Protein AF-A0A946MWB2-F1 (afdb_monomer_lite)

Sequence (99 aa):
MNKILPIFVFLLNIALLLGSGLILFTVVGLSAMMFDAGETPTVWAFFAIICTICLGLMGAALYIGTSRFRRKKYGQSILGCALPLIAFALFQLALQMIA

Foldseek 3Di:
DCPPVLVVLVVLLVVLLVVLLVVLVVVLVVLVVVCVVDPDPVSVVVSVVSVVVSVVLSVQLVVQLVVCSVVVNSVSNNVSSNRSVVVVVVVVVVVVVVD

Radius of gyration: 16.5 Å; chains: 1; bounding box: 35×27×52 Å

Secondary structure (DSSP, 8-state):
--THHHHHHHHHHHHHHHHHHHHHHHHHHHHHHHHTTS--HHHHHHHHHHHHHHHHHHHHHHHHHHHHHHTT-HHHHHHHHTHHHHHHHHHHHHHHHH-

pLDDT: mean 84.73, std 9.14, range [49.0, 93.12]

Structure (mmCIF, N/CA/C/O backbone):
data_AF-A0A946MWB2-F1
#
_entry.id   AF-A0A946MWB2-F1
#
loop_
_atom_site.group_PDB
_atom_site.id
_atom_site.type_symbol
_atom_site.label_atom_id
_atom_site.label_alt_id
_atom_site.label_comp_id
_atom_site.label_asym_id
_atom_site.label_entity_id
_atom_site.label_seq_id
_atom_site.pdbx_PDB_ins_code
_atom_site.Cartn_x
_atom_site.Cartn_y
_atom_site.Cartn_z
_atom_site.occupancy
_atom_site.B_iso_or_equiv
_atom_site.auth_seq_id
_atom_site.auth_comp_id
_atom_site.auth_asym_id
_atom_site.auth_ato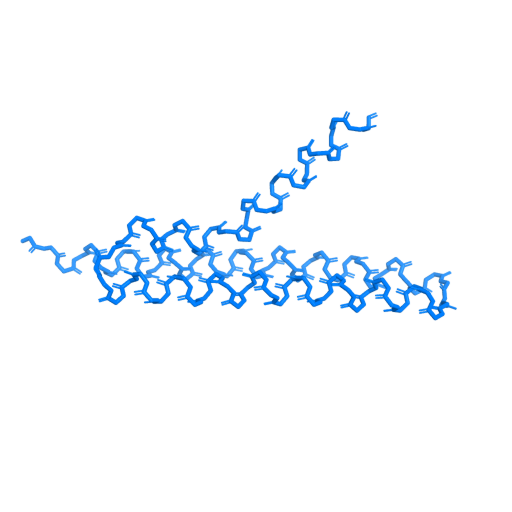m_id
_atom_site.pdbx_PDB_model_num
ATOM 1 N N . MET A 1 1 ? -20.211 -0.787 26.585 1.00 49.00 1 MET A N 1
ATOM 2 C CA . MET A 1 1 ? -19.010 -0.170 25.976 1.00 49.00 1 MET A CA 1
ATOM 3 C C . MET A 1 1 ? -18.049 -1.244 25.471 1.00 49.00 1 MET A C 1
ATOM 5 O O . MET A 1 1 ? -17.474 -1.935 26.291 1.00 49.00 1 MET A O 1
ATOM 9 N N . ASN A 1 2 ? -17.761 -1.499 24.197 1.00 58.06 2 ASN A N 1
ATOM 10 C CA . ASN A 1 2 ? -18.479 -1.402 22.924 1.00 58.06 2 ASN A CA 1
ATOM 11 C C . ASN A 1 2 ? -17.782 -2.444 22.028 1.00 58.06 2 ASN A C 1
ATOM 13 O O . ASN A 1 2 ? -16.752 -2.139 21.431 1.00 58.06 2 ASN A O 1
ATOM 17 N N . LYS A 1 3 ? -18.309 -3.679 21.943 1.00 63.88 3 LYS A N 1
ATOM 18 C CA . LYS A 1 3 ? -17.805 -4.712 21.004 1.00 63.88 3 LYS A CA 1
ATOM 19 C C . LYS A 1 3 ? -17.877 -4.248 19.537 1.00 63.88 3 LYS A C 1
ATOM 21 O O . LYS A 1 3 ? -17.200 -4.800 18.684 1.00 63.88 3 LYS A O 1
ATOM 26 N N . ILE A 1 4 ? -18.647 -3.191 19.279 1.00 77.94 4 ILE A N 1
ATOM 27 C CA . ILE A 1 4 ? -18.816 -2.522 17.988 1.00 77.94 4 ILE A CA 1
ATOM 28 C C . ILE A 1 4 ? -17.507 -1.875 17.503 1.00 77.94 4 ILE A C 1
ATOM 30 O O . ILE A 1 4 ? -17.188 -1.964 16.324 1.00 77.94 4 ILE A O 1
ATOM 34 N N . LEU A 1 5 ? -16.712 -1.273 18.400 1.00 82.56 5 LEU A N 1
ATOM 35 C CA . LEU A 1 5 ? -15.490 -0.551 18.024 1.00 82.56 5 LEU A CA 1
ATOM 36 C C . LEU A 1 5 ? -14.431 -1.446 17.340 1.00 82.56 5 LEU A C 1
ATOM 38 O O . LEU A 1 5 ? -13.985 -1.087 16.253 1.00 82.56 5 LEU A O 1
ATOM 42 N N . PRO A 1 6 ? -14.025 -2.607 17.899 1.00 83.69 6 PRO A N 1
ATOM 43 C CA . PRO A 1 6 ? -13.054 -3.474 17.231 1.00 83.69 6 PRO A CA 1
ATOM 44 C C . PRO A 1 6 ? -13.581 -4.054 15.912 1.00 83.69 6 PRO A C 1
ATOM 46 O O . PRO A 1 6 ? -12.797 -4.212 14.983 1.00 83.69 6 PRO A O 1
ATOM 49 N N . ILE A 1 7 ? -14.889 -4.329 15.805 1.00 86.94 7 ILE A N 1
ATOM 50 C CA . ILE A 1 7 ? -15.515 -4.825 14.566 1.00 86.94 7 ILE A CA 1
ATOM 51 C C . ILE A 1 7 ? -15.450 -3.754 13.475 1.00 86.94 7 ILE A C 1
ATOM 53 O O . ILE A 1 7 ? -15.013 -4.031 12.361 1.00 86.94 7 ILE A O 1
ATOM 57 N N . PHE A 1 8 ? -15.828 -2.520 13.808 1.00 88.81 8 PHE A N 1
ATOM 58 C CA . PHE A 1 8 ? -15.778 -1.400 12.874 1.00 88.81 8 PHE A CA 1
ATOM 59 C C . PHE A 1 8 ? -14.353 -1.139 12.375 1.00 88.81 8 PHE A C 1
ATOM 61 O O . PHE A 1 8 ? -14.127 -1.025 11.175 1.00 88.81 8 PHE A O 1
ATOM 68 N N . VAL A 1 9 ? -13.374 -1.112 13.283 1.00 87.81 9 VAL A N 1
ATOM 69 C CA . VAL A 1 9 ? -11.964 -0.897 12.920 1.00 87.81 9 VAL A CA 1
ATOM 70 C C . VAL A 1 9 ? -11.440 -2.034 12.043 1.00 87.81 9 VAL A C 1
ATOM 72 O O . VAL A 1 9 ? -10.687 -1.789 11.107 1.00 87.81 9 VAL A O 1
ATOM 75 N N . PHE A 1 10 ? -11.847 -3.273 12.316 1.00 88.38 10 PHE A N 1
ATOM 76 C CA . PHE A 1 10 ? -11.467 -4.418 11.497 1.00 88.38 10 PHE A CA 1
ATOM 77 C C . PHE A 1 10 ? -12.009 -4.308 10.066 1.00 88.38 10 PHE A C 1
ATOM 79 O O . PHE A 1 10 ? -11.241 -4.452 9.116 1.00 88.38 10 PHE A O 1
ATOM 86 N N . LEU A 1 11 ? -13.297 -3.984 9.907 1.00 91.69 11 LEU A N 1
ATOM 87 C CA . LEU A 1 11 ? -13.908 -3.763 8.592 1.00 91.69 11 LEU A CA 1
ATOM 88 C C . LEU A 1 11 ? -13.251 -2.598 7.847 1.00 91.69 11 LEU A C 1
ATOM 90 O O . LEU A 1 11 ? -12.956 -2.718 6.661 1.00 91.69 11 LEU A O 1
ATOM 94 N N . LEU A 1 12 ? -12.965 -1.499 8.548 1.00 91.88 12 LEU A N 1
ATOM 95 C CA . LEU A 1 12 ? -12.284 -0.345 7.968 1.00 91.88 12 LEU A CA 1
ATOM 96 C C . LEU A 1 12 ? -10.867 -0.697 7.497 1.00 91.88 12 LEU A C 1
ATOM 98 O O . LEU A 1 12 ? -10.483 -0.327 6.394 1.00 91.88 12 LEU A O 1
ATOM 102 N N . ASN A 1 13 ? -10.102 -1.452 8.288 1.00 90.12 13 ASN A N 1
ATOM 103 C CA . ASN A 1 13 ? -8.775 -1.923 7.891 1.00 90.12 13 ASN A CA 1
ATOM 104 C C . ASN A 1 13 ? -8.832 -2.811 6.645 1.00 90.12 13 ASN A C 1
ATOM 106 O O . ASN A 1 13 ? -7.993 -2.663 5.761 1.00 90.12 13 ASN A O 1
ATOM 110 N N . ILE A 1 14 ? -9.820 -3.709 6.558 1.00 91.31 14 ILE A N 1
ATOM 111 C CA . ILE A 1 14 ? -10.043 -4.530 5.361 1.00 91.31 14 ILE A CA 1
ATOM 112 C C . ILE A 1 14 ? -10.344 -3.637 4.160 1.00 91.31 14 ILE A C 1
ATOM 114 O O . ILE A 1 14 ? -9.702 -3.787 3.125 1.00 91.31 14 ILE A O 1
ATOM 118 N N . ALA A 1 15 ? -11.271 -2.688 4.295 1.00 92.69 15 ALA A N 1
ATOM 119 C CA . ALA A 1 15 ? -11.619 -1.769 3.216 1.00 92.69 15 ALA A CA 1
ATOM 120 C C . ALA A 1 15 ? -10.404 -0.950 2.748 1.00 92.69 15 ALA A C 1
ATOM 122 O O . ALA A 1 15 ? -10.186 -0.810 1.547 1.00 92.69 15 ALA A O 1
ATOM 123 N N . LEU A 1 16 ? -9.573 -0.471 3.679 1.00 92.38 16 LEU A N 1
ATOM 124 C CA . LEU A 1 16 ? -8.345 0.268 3.375 1.00 92.38 16 LEU A CA 1
ATOM 125 C C . LEU A 1 16 ? -7.304 -0.595 2.664 1.00 92.38 16 LEU A C 1
ATOM 127 O O . LEU A 1 16 ? -6.688 -0.132 1.708 1.00 92.38 16 LEU A O 1
ATOM 131 N N . LEU A 1 17 ? -7.119 -1.843 3.095 1.00 92.31 17 LEU A N 1
ATOM 132 C CA . LEU A 1 17 ? -6.193 -2.779 2.457 1.00 92.31 17 LEU A CA 1
ATOM 133 C C . LEU A 1 17 ? -6.667 -3.175 1.056 1.00 92.31 17 LEU A C 1
ATOM 135 O O . LEU A 1 17 ? -5.859 -3.205 0.133 1.00 92.31 17 LEU A O 1
ATOM 139 N N . LEU A 1 18 ? -7.966 -3.424 0.877 1.00 91.94 18 LEU A N 1
ATOM 140 C CA . LEU A 1 18 ? -8.550 -3.727 -0.431 1.00 91.94 18 LEU A CA 1
ATOM 141 C C . LEU A 1 18 ? -8.464 -2.523 -1.370 1.00 91.94 18 LEU A C 1
ATOM 143 O O . LEU A 1 18 ? -7.998 -2.668 -2.496 1.00 91.94 18 LEU A O 1
ATOM 147 N N . GLY A 1 19 ? -8.837 -1.329 -0.901 1.00 90.69 19 GLY A N 1
ATOM 148 C CA . GLY A 1 19 ? -8.722 -0.092 -1.676 1.00 90.69 19 GLY A CA 1
ATOM 149 C C . GLY A 1 19 ? -7.274 0.205 -2.071 1.00 90.69 19 GLY A C 1
ATOM 150 O O . GLY A 1 19 ? -6.991 0.469 -3.236 1.00 90.69 19 GLY A O 1
ATOM 151 N N . SER A 1 20 ? -6.341 0.065 -1.127 1.00 90.81 20 SER A N 1
ATOM 152 C CA . SER A 1 20 ? -4.898 0.154 -1.388 1.00 90.81 20 SER A CA 1
ATOM 153 C C . SER A 1 20 ? -4.438 -0.866 -2.424 1.00 90.81 20 SER A C 1
ATOM 155 O O . SER A 1 20 ? -3.660 -0.540 -3.315 1.00 90.81 20 SER A O 1
ATOM 157 N N . GLY A 1 21 ? -4.913 -2.107 -2.302 1.00 89.31 21 GLY A N 1
ATOM 158 C CA . GLY A 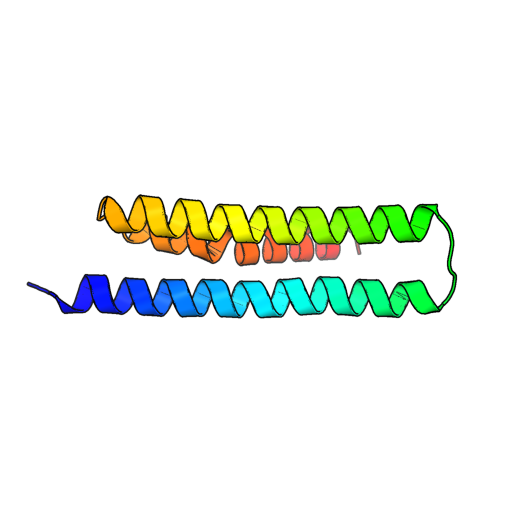1 21 ? -4.547 -3.207 -3.184 1.00 89.31 21 GLY A CA 1
ATOM 159 C C . GLY A 1 21 ? -4.992 -2.953 -4.606 1.00 89.31 21 GLY A C 1
ATOM 160 O O . GLY A 1 21 ? -4.176 -3.083 -5.507 1.00 89.31 21 GLY A O 1
ATOM 161 N N . LEU A 1 22 ? -6.234 -2.510 -4.797 1.00 91.12 22 LEU A N 1
ATOM 162 C CA . LEU A 1 22 ? -6.756 -2.149 -6.112 1.00 91.12 22 LEU A CA 1
ATOM 163 C C . LEU A 1 22 ? -5.922 -1.042 -6.761 1.00 91.12 22 LEU A C 1
ATOM 165 O O . LEU A 1 22 ? -5.521 -1.193 -7.911 1.00 91.12 22 LEU A O 1
ATOM 169 N N . ILE A 1 23 ? -5.586 0.023 -6.026 1.00 89.19 23 ILE A N 1
ATOM 170 C CA . ILE A 1 23 ? -4.764 1.114 -6.571 1.00 89.19 23 ILE A CA 1
ATOM 171 C C . ILE A 1 23 ? -3.367 0.610 -6.944 1.00 89.19 23 ILE A C 1
ATOM 173 O O . ILE A 1 23 ? -2.927 0.813 -8.073 1.00 89.19 23 ILE A O 1
ATOM 177 N N . LEU A 1 24 ? -2.678 -0.101 -6.050 1.00 89.06 24 LEU A N 1
ATOM 178 C CA . LEU A 1 24 ? -1.351 -0.644 -6.358 1.00 89.06 24 LEU A CA 1
ATOM 179 C C . LEU A 1 24 ? -1.392 -1.619 -7.545 1.00 89.06 24 LEU A C 1
ATOM 181 O O . LEU A 1 24 ? -0.497 -1.590 -8.386 1.00 89.06 24 LEU A O 1
ATOM 185 N N . PHE A 1 25 ? -2.449 -2.425 -7.663 1.00 88.25 25 PHE A N 1
ATOM 186 C CA . PHE A 1 25 ? -2.642 -3.328 -8.798 1.00 88.25 25 PHE A CA 1
ATOM 187 C C . PHE A 1 25 ? -2.847 -2.559 -10.105 1.00 88.25 25 PHE A C 1
ATOM 189 O O . PHE A 1 25 ? -2.269 -2.927 -11.123 1.00 88.25 25 PHE A O 1
ATOM 196 N N . THR A 1 26 ? -3.606 -1.457 -10.084 1.00 86.69 26 THR A N 1
ATOM 197 C CA . THR A 1 26 ? -3.744 -0.583 -11.260 1.00 86.69 26 THR A CA 1
ATOM 198 C C . THR A 1 26 ? -2.427 0.084 -11.645 1.00 86.69 26 THR A C 1
ATOM 200 O O . THR A 1 26 ? -2.124 0.144 -12.829 1.00 86.69 26 THR A O 1
ATOM 203 N N . VAL A 1 27 ? -1.600 0.509 -10.681 1.00 85.75 27 VAL A N 1
ATOM 204 C CA . VAL A 1 27 ? -0.263 1.070 -10.953 1.00 85.75 27 VAL A CA 1
ATOM 205 C C . VAL A 1 27 ? 0.626 0.040 -11.643 1.00 85.75 27 VAL A C 1
ATOM 207 O O . VAL A 1 27 ? 1.229 0.339 -12.673 1.00 85.75 27 VAL A O 1
ATOM 210 N N . VAL A 1 28 ? 0.675 -1.185 -11.118 1.00 86.31 28 VAL A N 1
ATOM 211 C CA . VAL A 1 28 ? 1.438 -2.283 -11.727 1.00 86.31 28 VAL A CA 1
ATOM 212 C C . VAL A 1 28 ? 0.890 -2.622 -13.116 1.00 86.31 28 VAL A C 1
ATOM 214 O O . VAL A 1 28 ? 1.668 -2.754 -14.057 1.00 86.31 28 VAL A O 1
ATOM 217 N N . GLY A 1 29 ? -0.434 -2.702 -13.274 1.00 84.06 29 GLY A N 1
ATOM 218 C CA . GLY A 1 29 ? -1.085 -3.001 -14.552 1.00 84.06 29 GLY A CA 1
ATOM 219 C C . GLY A 1 29 ? -0.828 -1.943 -15.626 1.00 84.06 29 GLY A C 1
ATOM 220 O O . GLY A 1 29 ? -0.452 -2.287 -16.741 1.00 84.06 29 GLY A O 1
ATOM 221 N N . LEU A 1 30 ? -0.955 -0.657 -15.286 1.00 81.62 30 LEU A N 1
ATOM 222 C CA . LEU A 1 30 ? -0.631 0.450 -16.191 1.00 81.62 30 LEU A CA 1
ATOM 223 C C . LEU A 1 30 ? 0.854 0.457 -16.558 1.00 81.62 30 LEU A C 1
ATOM 225 O O . LEU A 1 30 ? 1.193 0.682 -17.716 1.00 81.62 30 LEU A O 1
ATOM 229 N N . SER A 1 31 ? 1.728 0.155 -15.594 1.00 79.56 31 SER A N 1
ATOM 230 C CA . SER A 1 31 ? 3.162 0.026 -15.858 1.00 79.56 31 SER A CA 1
ATOM 231 C C . SER A 1 31 ? 3.416 -1.087 -16.878 1.00 79.56 31 SER A C 1
ATOM 233 O O . SER A 1 31 ? 4.089 -0.847 -17.871 1.00 79.56 31 SER A O 1
ATOM 235 N N . ALA A 1 32 ? 2.805 -2.266 -16.705 1.00 76.50 32 ALA A N 1
ATOM 236 C CA . ALA A 1 32 ? 2.922 -3.378 -17.652 1.00 76.50 32 ALA A CA 1
ATOM 237 C C . ALA A 1 32 ? 2.444 -3.010 -19.071 1.00 76.50 32 ALA A C 1
ATOM 239 O O . ALA A 1 32 ? 3.125 -3.332 -20.039 1.00 76.50 32 ALA A O 1
ATOM 240 N N . MET A 1 33 ? 1.327 -2.283 -19.200 1.00 69.94 33 MET A N 1
ATOM 241 C CA . MET A 1 33 ? 0.810 -1.827 -20.502 1.00 69.94 33 MET A CA 1
ATOM 242 C C . MET A 1 33 ? 1.760 -0.860 -21.219 1.00 69.94 33 MET A C 1
ATOM 244 O O . MET A 1 33 ? 1.838 -0.877 -22.443 1.00 69.94 33 MET A O 1
ATOM 248 N N . MET A 1 34 ? 2.498 -0.025 -20.481 1.00 64.50 34 MET A N 1
ATOM 249 C CA . MET A 1 34 ? 3.509 0.859 -21.076 1.00 64.50 34 MET A CA 1
ATOM 250 C C . MET A 1 34 ? 4.748 0.095 -21.569 1.00 64.50 34 MET A C 1
ATOM 252 O O . MET A 1 34 ? 5.472 0.604 -22.421 1.00 64.50 34 MET A O 1
ATOM 256 N N . PHE A 1 35 ? 5.001 -1.110 -21.051 1.00 65.88 35 PHE A N 1
ATOM 257 C CA . PHE A 1 35 ? 6.205 -1.888 -21.351 1.00 65.88 35 PHE A CA 1
ATOM 258 C C . PHE A 1 35 ? 6.074 -2.808 -22.571 1.00 65.88 35 PHE A C 1
ATOM 260 O O . PHE A 1 35 ? 7.088 -3.114 -23.196 1.00 65.88 35 PHE A O 1
ATOM 267 N N . ASP A 1 36 ? 4.848 -3.139 -22.981 1.00 64.38 36 ASP A N 1
ATOM 268 C CA . ASP A 1 36 ? 4.554 -3.907 -24.206 1.00 64.38 36 ASP A CA 1
ATOM 269 C C . ASP A 1 36 ? 4.927 -3.137 -25.500 1.00 64.38 36 ASP A C 1
ATOM 271 O O . ASP A 1 36 ? 5.032 -3.700 -26.585 1.00 64.38 36 ASP A O 1
ATOM 275 N N . ALA A 1 37 ? 5.186 -1.825 -25.400 1.00 61.34 37 ALA A N 1
ATOM 276 C CA . ALA A 1 37 ? 5.557 -0.969 -26.531 1.00 61.34 37 ALA A CA 1
ATOM 277 C C . ALA A 1 37 ? 7.066 -0.973 -26.876 1.00 61.34 37 ALA A C 1
ATOM 279 O O . ALA A 1 37 ? 7.462 -0.381 -27.882 1.00 61.34 37 ALA A O 1
ATOM 280 N N . GLY A 1 38 ? 7.923 -1.608 -26.064 1.00 63.69 38 GLY A N 1
ATOM 281 C CA . GLY A 1 38 ? 9.375 -1.611 -26.276 1.00 63.69 38 GLY A CA 1
ATOM 282 C C . GLY A 1 38 ? 10.140 -2.388 -25.206 1.00 63.69 38 GLY A C 1
ATOM 283 O O . GLY A 1 38 ? 10.619 -1.816 -24.225 1.00 63.69 38 GLY A O 1
ATOM 284 N N . GLU A 1 39 ? 10.280 -3.696 -25.408 1.00 67.19 39 GLU A N 1
ATOM 285 C CA . GLU A 1 39 ? 10.928 -4.587 -24.448 1.00 67.19 39 GLU A CA 1
ATOM 286 C C . GLU A 1 39 ? 12.449 -4.369 -24.395 1.00 67.19 39 GLU A C 1
ATOM 288 O O . GLU A 1 39 ? 13.185 -4.662 -25.337 1.00 67.19 39 GLU A O 1
ATOM 293 N N . THR A 1 40 ? 12.951 -3.884 -23.256 1.00 78.69 40 THR A N 1
ATOM 294 C CA . THR A 1 40 ? 14.391 -3.839 -22.956 1.00 78.69 40 THR A CA 1
ATOM 295 C C . THR A 1 40 ? 14.665 -4.407 -21.560 1.00 78.69 40 THR A C 1
ATOM 297 O O . THR A 1 40 ? 13.799 -4.329 -20.684 1.00 78.69 40 THR A O 1
ATOM 300 N N . PRO A 1 41 ? 15.869 -4.945 -21.285 1.00 79.06 41 PRO A N 1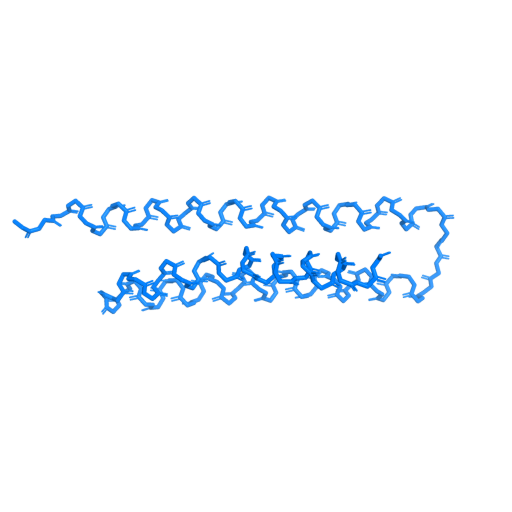
ATOM 301 C CA . PRO A 1 41 ? 16.218 -5.447 -19.951 1.00 79.06 41 PRO A CA 1
ATOM 302 C C . PRO A 1 41 ? 16.060 -4.386 -18.851 1.00 79.06 41 PRO A C 1
ATOM 304 O O . PRO A 1 41 ? 15.624 -4.685 -17.740 1.00 79.06 41 PRO A O 1
ATOM 307 N N . THR A 1 42 ? 16.367 -3.128 -19.174 1.00 79.94 42 THR A N 1
ATOM 308 C CA . THR A 1 42 ? 16.226 -1.983 -18.268 1.00 79.94 42 THR A CA 1
ATOM 309 C C . THR A 1 42 ? 14.7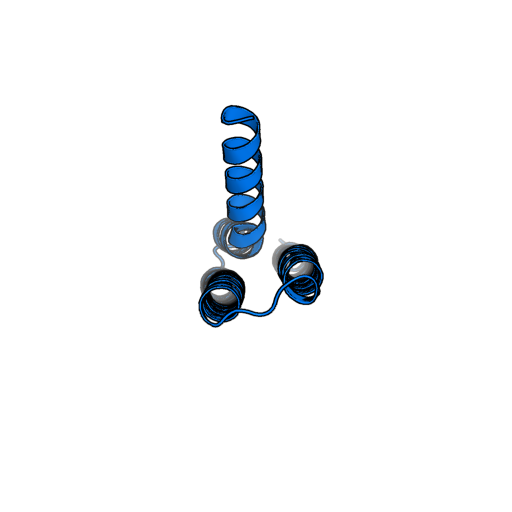67 -1.749 -17.881 1.00 79.94 42 THR A C 1
ATOM 311 O O . THR A 1 42 ? 14.462 -1.532 -16.712 1.00 79.94 42 THR A O 1
ATOM 314 N N . VAL A 1 43 ? 13.853 -1.848 -18.846 1.00 78.00 43 VAL A N 1
ATOM 315 C CA . VAL A 1 43 ? 12.407 -1.717 -18.637 1.00 78.00 43 VAL A CA 1
ATOM 316 C C . VAL A 1 43 ? 11.872 -2.804 -17.695 1.00 78.00 43 VAL A C 1
ATOM 318 O O . VAL A 1 43 ? 11.161 -2.496 -16.737 1.00 78.00 43 VAL A O 1
ATOM 321 N N . TRP A 1 44 ? 12.281 -4.058 -17.893 1.00 80.62 44 TRP A N 1
ATOM 322 C CA . TRP A 1 44 ? 11.913 -5.162 -17.001 1.00 80.62 44 TRP A CA 1
ATOM 323 C C . TRP A 1 44 ? 12.430 -4.965 -15.573 1.00 80.62 44 TRP A C 1
ATOM 325 O O . TRP A 1 44 ? 11.713 -5.251 -14.611 1.00 80.62 44 TRP A O 1
ATOM 335 N N . ALA A 1 45 ? 13.641 -4.423 -15.415 1.00 83.50 45 ALA A N 1
ATOM 336 C CA . ALA A 1 45 ? 14.174 -4.070 -14.103 1.00 83.50 45 ALA A CA 1
ATOM 337 C C . ALA A 1 45 ? 13.328 -2.978 -13.422 1.00 83.50 45 ALA A C 1
ATOM 339 O O . ALA A 1 45 ? 12.993 -3.113 -12.245 1.00 83.50 45 ALA A O 1
ATOM 340 N N . PHE A 1 46 ? 12.912 -1.940 -14.157 1.00 82.56 46 PHE A N 1
ATOM 341 C CA . PHE A 1 46 ? 12.007 -0.908 -13.635 1.00 82.56 46 PHE A CA 1
ATOM 342 C C . PHE A 1 46 ? 10.653 -1.482 -13.206 1.00 82.56 46 PHE A C 1
ATOM 344 O O . PHE A 1 46 ? 10.189 -1.193 -12.102 1.00 82.56 46 PHE A O 1
ATOM 351 N N . PHE A 1 47 ? 10.044 -2.340 -14.025 1.00 85.06 47 PHE A N 1
ATOM 352 C CA . PHE A 1 47 ? 8.797 -3.022 -13.675 1.00 85.06 47 PHE A CA 1
ATOM 353 C C . PHE A 1 47 ? 8.932 -3.857 -12.395 1.00 85.06 47 PHE A C 1
ATOM 355 O O . PHE A 1 47 ? 8.100 -3.759 -11.489 1.00 85.06 47 PHE A O 1
ATOM 362 N N . ALA A 1 48 ? 10.005 -4.645 -12.286 1.00 86.44 48 ALA A N 1
ATOM 363 C CA . ALA A 1 48 ? 10.277 -5.467 -11.112 1.00 86.44 48 ALA A CA 1
ATOM 364 C C . ALA A 1 48 ? 10.460 -4.617 -9.843 1.00 86.44 48 ALA A C 1
ATOM 366 O O . ALA A 1 48 ? 9.950 -4.978 -8.777 1.00 86.44 48 ALA A O 1
ATOM 367 N N . ILE A 1 49 ? 11.127 -3.463 -9.948 1.00 88.44 49 ILE A N 1
ATOM 368 C CA . ILE A 1 49 ? 11.283 -2.511 -8.839 1.00 88.44 49 ILE A CA 1
ATOM 369 C C . ILE A 1 49 ? 9.917 -1.982 -8.389 1.00 88.44 49 ILE A C 1
ATOM 371 O O . ILE A 1 49 ? 9.616 -2.033 -7.195 1.00 88.44 49 ILE A O 1
ATOM 375 N N . ILE A 1 50 ? 9.070 -1.539 -9.325 1.00 87.94 50 ILE A N 1
ATOM 376 C CA . ILE A 1 50 ? 7.714 -1.049 -9.020 1.00 87.94 50 ILE A CA 1
ATOM 377 C C . ILE A 1 50 ? 6.915 -2.133 -8.289 1.00 87.94 50 ILE A C 1
ATOM 379 O O . ILE A 1 50 ? 6.378 -1.881 -7.209 1.00 87.94 50 ILE A O 1
ATOM 383 N N . CYS A 1 51 ? 6.912 -3.362 -8.810 1.00 88.31 51 CYS A N 1
ATOM 384 C CA . CYS A 1 51 ? 6.229 -4.493 -8.179 1.00 88.31 51 CYS A CA 1
ATOM 385 C C . CYS A 1 51 ? 6.731 -4.748 -6.752 1.00 88.31 51 CYS A C 1
ATOM 387 O O . CYS A 1 51 ? 5.933 -4.939 -5.832 1.00 88.31 51 CYS A O 1
ATOM 389 N N . THR A 1 52 ? 8.049 -4.713 -6.550 1.00 91.25 52 THR A N 1
ATOM 390 C CA . THR A 1 52 ? 8.672 -4.949 -5.241 1.00 91.25 52 THR A CA 1
ATOM 391 C C . THR A 1 52 ? 8.282 -3.868 -4.232 1.00 91.25 52 THR A C 1
ATOM 393 O O . THR A 1 52 ? 7.962 -4.184 -3.085 1.00 91.25 52 THR A O 1
ATOM 396 N N . ILE A 1 53 ? 8.232 -2.600 -4.653 1.00 90.50 53 ILE A N 1
ATOM 397 C CA . ILE A 1 53 ? 7.786 -1.483 -3.809 1.00 90.50 53 ILE A CA 1
ATOM 398 C C . ILE A 1 53 ? 6.310 -1.649 -3.432 1.00 90.50 53 ILE A C 1
ATOM 400 O O . ILE A 1 53 ? 5.964 -1.531 -2.255 1.00 90.50 53 ILE A O 1
ATOM 404 N N . CYS A 1 54 ? 5.441 -1.970 -4.395 1.00 90.44 54 CYS A N 1
ATOM 405 C CA . CYS A 1 54 ? 4.016 -2.190 -4.141 1.00 90.44 54 CYS A CA 1
ATOM 406 C C . CYS A 1 54 ? 3.782 -3.346 -3.153 1.00 90.44 54 CYS A C 1
ATOM 408 O O . CYS A 1 54 ? 3.009 -3.201 -2.202 1.00 90.44 54 CYS A O 1
ATOM 410 N N . LEU A 1 55 ? 4.485 -4.470 -3.330 1.00 90.69 55 LEU A N 1
ATOM 411 C CA . LEU A 1 55 ? 4.429 -5.611 -2.411 1.00 90.69 55 LEU A CA 1
ATOM 412 C C . LEU A 1 55 ? 4.954 -5.248 -1.019 1.00 90.69 55 LEU A C 1
ATOM 414 O O . LEU A 1 55 ? 4.328 -5.602 -0.019 1.00 90.69 55 LEU A O 1
ATOM 418 N N . GLY A 1 56 ? 6.061 -4.508 -0.942 1.00 92.44 56 GLY A N 1
ATOM 419 C CA . GLY A 1 56 ? 6.633 -4.035 0.318 1.00 92.44 56 GLY A CA 1
ATOM 420 C C . GLY A 1 56 ? 5.675 -3.128 1.091 1.00 92.44 56 GLY A C 1
ATOM 421 O O . GLY A 1 56 ? 5.456 -3.340 2.285 1.00 92.44 56 GLY A O 1
ATOM 422 N N . LEU A 1 57 ? 5.041 -2.169 0.410 1.00 91.88 57 LEU A N 1
ATOM 423 C CA . LEU A 1 57 ? 4.035 -1.280 1.001 1.00 91.88 57 LEU A CA 1
ATOM 424 C C . LEU A 1 57 ? 2.822 -2.060 1.513 1.00 91.88 57 LEU A C 1
ATOM 426 O O . LEU A 1 57 ? 2.373 -1.825 2.637 1.00 91.88 57 LEU A O 1
ATOM 430 N N . MET A 1 58 ? 2.317 -3.015 0.730 1.00 92.75 58 MET A N 1
ATOM 431 C CA . MET A 1 58 ? 1.186 -3.849 1.139 1.00 92.75 58 MET A CA 1
ATOM 432 C C . MET A 1 58 ? 1.536 -4.744 2.334 1.00 92.75 58 MET A C 1
ATOM 434 O O . MET A 1 58 ? 0.779 -4.823 3.305 1.00 92.75 58 MET A O 1
ATOM 438 N N . GLY A 1 59 ? 2.706 -5.385 2.305 1.00 92.44 59 GLY A N 1
ATOM 439 C CA . GLY A 1 59 ? 3.204 -6.210 3.404 1.00 92.44 59 GLY A CA 1
ATOM 440 C C . GLY A 1 59 ? 3.392 -5.404 4.691 1.00 92.44 59 GLY A C 1
ATOM 441 O O . GLY A 1 59 ? 2.961 -5.837 5.763 1.00 92.44 59 GLY A O 1
ATOM 442 N N . ALA A 1 60 ? 3.954 -4.197 4.591 1.00 91.94 60 ALA A N 1
ATOM 443 C CA . ALA A 1 60 ? 4.094 -3.282 5.720 1.00 91.94 60 ALA A CA 1
ATOM 444 C C . ALA A 1 60 ? 2.730 -2.854 6.279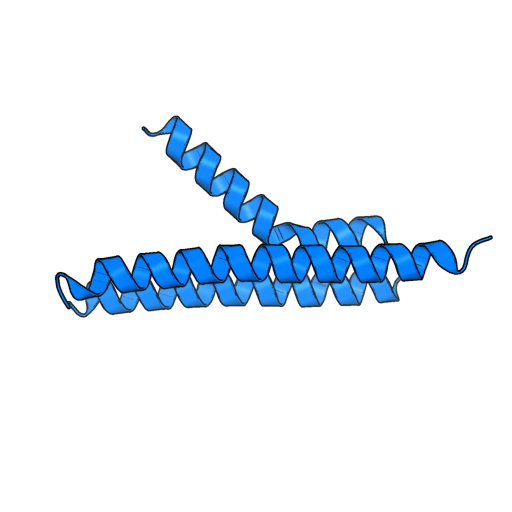 1.00 91.94 60 ALA A C 1
ATOM 446 O O . ALA A 1 60 ? 2.534 -2.877 7.497 1.00 91.94 60 ALA A O 1
ATOM 447 N N . ALA A 1 61 ? 1.768 -2.529 5.412 1.00 92.81 61 ALA A N 1
ATOM 448 C CA . ALA A 1 61 ? 0.416 -2.152 5.813 1.00 92.81 61 ALA A CA 1
ATOM 449 C C . ALA A 1 61 ? -0.301 -3.288 6.559 1.00 92.81 61 ALA A C 1
ATOM 451 O O . ALA A 1 61 ? -0.881 -3.065 7.625 1.00 92.81 61 ALA A O 1
ATOM 452 N N . LEU A 1 62 ? -0.195 -4.523 6.059 1.00 92.31 62 LEU A N 1
ATOM 453 C CA . LEU A 1 62 ? -0.720 -5.722 6.717 1.00 92.31 62 LEU A CA 1
ATOM 454 C C . LEU A 1 62 ? -0.056 -5.962 8.075 1.00 92.31 62 LEU A C 1
ATOM 456 O O . LEU A 1 62 ? -0.745 -6.171 9.078 1.00 92.31 62 LEU A O 1
ATOM 460 N N . TYR A 1 63 ? 1.274 -5.907 8.138 1.00 93.12 63 TYR A N 1
ATOM 461 C CA . TYR A 1 63 ? 2.021 -6.148 9.371 1.00 93.12 63 TYR A CA 1
ATOM 462 C C . TYR A 1 63 ? 1.716 -5.096 10.445 1.00 93.12 63 TYR A C 1
ATOM 464 O O . TYR A 1 63 ? 1.375 -5.437 11.582 1.00 93.12 63 TYR A O 1
ATOM 472 N N . ILE A 1 64 ? 1.787 -3.809 10.095 1.00 91.38 64 ILE A N 1
ATOM 473 C CA . ILE A 1 64 ? 1.509 -2.708 11.025 1.00 91.38 64 ILE A CA 1
ATOM 474 C C . ILE A 1 64 ? 0.036 -2.740 11.432 1.00 91.38 64 ILE A C 1
ATOM 476 O O . ILE A 1 64 ? -0.263 -2.693 12.628 1.00 91.38 64 ILE A O 1
ATOM 480 N N . GLY A 1 65 ? -0.876 -2.888 10.468 1.00 88.56 65 GLY A N 1
ATOM 481 C CA . GLY A 1 65 ? -2.313 -2.982 10.702 1.00 88.56 65 GLY A CA 1
ATOM 482 C C . GLY A 1 65 ? -2.656 -4.070 11.715 1.00 88.56 65 GLY A C 1
ATOM 483 O O . GLY A 1 65 ? -3.242 -3.783 12.763 1.00 88.56 65 GLY A O 1
ATOM 484 N N . THR A 1 66 ? -2.214 -5.304 11.467 1.00 89.00 66 THR A N 1
ATOM 485 C CA . THR A 1 66 ? -2.500 -6.466 12.328 1.00 89.00 66 THR A CA 1
ATOM 486 C C . THR A 1 66 ? -1.815 -6.382 13.694 1.00 89.00 66 THR A C 1
ATOM 488 O O . THR A 1 66 ? -2.460 -6.604 14.724 1.00 89.00 66 THR A O 1
ATOM 491 N N . SER A 1 67 ? -0.533 -6.009 13.744 1.00 90.25 67 SER A N 1
ATOM 492 C CA . SER A 1 67 ? 0.234 -5.893 14.992 1.00 90.25 67 SER A CA 1
ATOM 493 C C . SER A 1 67 ? -0.346 -4.824 15.924 1.00 90.25 67 SER A C 1
ATOM 495 O O . SER A 1 67 ? -0.510 -5.048 17.129 1.00 90.25 67 SER A O 1
ATOM 497 N N . ARG A 1 68 ? -0.738 -3.665 15.378 1.00 90.44 68 ARG A N 1
ATOM 498 C CA . ARG A 1 68 ? -1.333 -2.565 16.157 1.00 90.44 68 ARG A CA 1
ATOM 499 C C . ARG A 1 68 ? -2.773 -2.862 16.568 1.00 90.44 68 ARG A C 1
ATOM 501 O O . ARG A 1 68 ? -3.143 -2.522 17.694 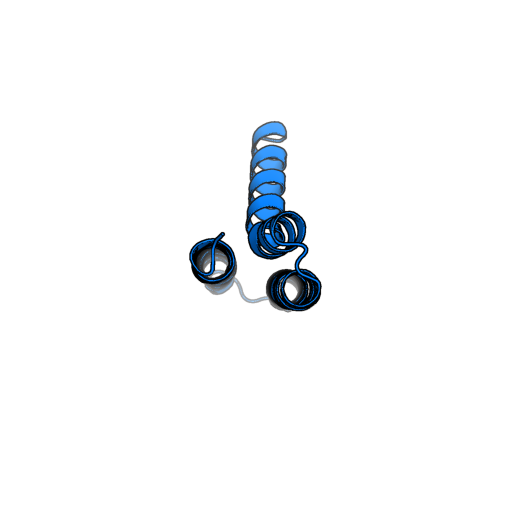1.00 90.44 68 ARG A O 1
ATOM 508 N N . PHE A 1 69 ? -3.543 -3.562 15.730 1.00 88.31 69 PHE A N 1
ATOM 509 C CA . PHE A 1 69 ? -4.890 -4.026 16.074 1.00 88.31 69 PHE A CA 1
ATOM 510 C C . PHE A 1 69 ? -4.870 -4.966 17.286 1.00 88.31 69 PHE A C 1
ATOM 512 O O . PHE A 1 69 ? -5.596 -4.742 18.254 1.00 88.31 69 PHE A O 1
ATOM 519 N N . ARG A 1 70 ? -3.962 -5.958 17.298 1.00 88.56 70 ARG A N 1
ATOM 520 C CA . ARG A 1 70 ? -3.787 -6.896 18.428 1.00 88.56 70 ARG A CA 1
ATOM 521 C C . ARG A 1 70 ? -3.438 -6.192 19.741 1.00 88.56 70 ARG A C 1
ATOM 523 O O . ARG A 1 70 ? -3.866 -6.622 20.806 1.00 88.56 70 ARG A O 1
ATOM 530 N N . ARG A 1 71 ? -2.710 -5.073 19.671 1.00 90.88 71 ARG A N 1
ATOM 531 C CA . ARG A 1 71 ? -2.358 -4.233 20.832 1.00 90.88 71 ARG A CA 1
ATOM 532 C C . ARG A 1 71 ? -3.462 -3.244 21.237 1.00 90.88 71 ARG A C 1
ATOM 534 O O . ARG A 1 71 ? -3.191 -2.352 22.036 1.00 90.88 71 ARG A O 1
ATOM 541 N N . LYS A 1 72 ? -4.676 -3.359 20.678 1.00 88.31 72 LYS A N 1
ATOM 542 C CA . LYS A 1 72 ? -5.812 -2.432 20.876 1.00 88.31 72 LYS A CA 1
ATOM 543 C C . LYS A 1 72 ? -5.500 -0.976 20.486 1.00 88.31 72 LYS A C 1
ATOM 545 O O . LYS A 1 72 ? -6.193 -0.054 20.904 1.00 88.31 72 LYS A O 1
ATOM 550 N N . LYS A 1 73 ? -4.470 -0.750 19.658 1.00 89.62 73 LYS A N 1
ATOM 551 C CA . LYS A 1 73 ? -4.087 0.574 19.140 1.00 89.62 73 LYS A CA 1
ATOM 552 C C . LYS A 1 73 ? -4.799 0.834 17.813 1.00 89.62 73 LYS A C 1
ATOM 554 O O . LYS A 1 73 ? -4.170 0.877 16.758 1.00 89.62 73 LYS A O 1
ATOM 559 N N . TYR A 1 74 ? -6.121 0.984 17.871 1.00 86.75 74 TYR A N 1
ATOM 560 C CA . TYR A 1 74 ? -6.992 1.047 16.692 1.00 86.75 74 TYR A CA 1
ATOM 561 C C . TYR A 1 74 ? -6.648 2.189 15.724 1.00 86.75 74 TYR A C 1
ATOM 563 O O . TYR A 1 74 ? -6.531 1.944 14.530 1.00 86.75 74 TYR A O 1
ATOM 571 N N . GLY A 1 75 ? -6.381 3.404 16.217 1.00 85.81 75 GLY A N 1
ATOM 572 C CA . GLY A 1 75 ? -5.992 4.525 15.347 1.00 85.81 75 GLY A CA 1
ATOM 573 C C . GLY A 1 75 ? -4.678 4.278 14.592 1.00 85.81 75 GLY A C 1
ATOM 574 O O . GLY A 1 75 ? -4.582 4.542 13.399 1.00 85.81 75 GLY A O 1
ATOM 575 N N . GLN A 1 76 ? -3.682 3.679 15.256 1.00 87.81 76 GLN A N 1
ATOM 576 C CA . GLN A 1 76 ? -2.411 3.314 14.612 1.00 87.81 76 GLN A CA 1
ATOM 577 C C . GLN A 1 76 ? -2.565 2.155 13.623 1.00 87.81 76 GLN A C 1
ATOM 579 O O . GLN A 1 76 ? -1.787 2.043 12.683 1.00 87.81 76 GLN A O 1
ATOM 584 N N . SER A 1 77 ? -3.546 1.282 13.849 1.00 90.00 77 SER A N 1
ATOM 585 C CA . SER A 1 77 ? -3.884 0.195 12.935 1.00 90.00 77 SER A CA 1
ATOM 586 C C . SER A 1 77 ? -4.467 0.741 11.630 1.00 90.00 77 SER A C 1
ATOM 588 O O . SER A 1 77 ? -3.963 0.398 10.566 1.00 90.00 77 SER A O 1
ATOM 590 N N . ILE A 1 78 ? -5.415 1.679 11.727 1.00 89.44 78 ILE A N 1
ATOM 591 C CA . ILE A 1 78 ? -6.013 2.375 10.578 1.00 89.44 78 ILE A CA 1
ATOM 592 C C . ILE A 1 78 ? -4.940 3.123 9.784 1.00 89.44 78 ILE A C 1
ATOM 594 O O . ILE A 1 78 ? -4.843 2.950 8.574 1.00 89.44 78 ILE A O 1
ATOM 598 N N . LEU A 1 79 ? -4.087 3.899 10.463 1.00 89.69 79 LEU A N 1
ATOM 599 C CA . LEU A 1 79 ? -2.979 4.612 9.816 1.00 89.69 79 LEU A CA 1
ATOM 600 C C . LEU A 1 79 ? -1.992 3.657 9.132 1.00 89.69 79 LEU A C 1
ATOM 602 O O . LEU A 1 79 ? -1.509 3.952 8.045 1.00 89.69 79 LEU A O 1
ATOM 606 N N . GLY A 1 80 ? -1.721 2.500 9.742 1.00 88.88 80 GLY A N 1
ATOM 607 C CA . GLY A 1 80 ? -0.898 1.455 9.135 1.00 88.88 80 GLY A CA 1
ATOM 608 C C . GLY A 1 80 ? -1.522 0.877 7.866 1.00 88.88 80 GLY A C 1
ATOM 609 O O . GLY A 1 80 ? -0.837 0.742 6.860 1.00 88.88 80 GLY A O 1
ATOM 610 N N . CYS A 1 81 ? -2.824 0.585 7.885 1.00 90.19 81 CYS A N 1
ATOM 611 C CA . CYS A 1 81 ? -3.553 0.082 6.718 1.00 90.19 81 CYS A CA 1
ATOM 612 C C . CYS A 1 81 ? -3.732 1.138 5.616 1.00 90.19 81 CYS A C 1
ATOM 614 O O . CYS A 1 81 ? -3.813 0.778 4.448 1.00 90.19 81 CYS A O 1
ATOM 616 N N . ALA A 1 82 ? -3.769 2.425 5.971 1.00 90.25 82 ALA A N 1
ATOM 617 C CA . ALA A 1 82 ? -3.839 3.544 5.033 1.00 90.25 82 ALA A CA 1
ATOM 618 C C . ALA A 1 82 ? -2.473 3.940 4.444 1.00 90.25 82 ALA A C 1
ATOM 620 O O . ALA A 1 82 ? -2.418 4.758 3.529 1.00 90.25 82 ALA A O 1
ATOM 621 N N . LEU A 1 83 ? -1.370 3.375 4.945 1.00 90.50 83 LEU A N 1
ATOM 622 C CA . LEU A 1 83 ? -0.011 3.712 4.518 1.00 90.50 83 LEU A CA 1
ATOM 623 C C . LEU A 1 83 ? 0.200 3.644 2.991 1.00 90.50 83 LEU A C 1
ATOM 625 O O . LEU A 1 83 ? 0.799 4.578 2.457 1.00 90.50 83 LEU A O 1
ATOM 629 N N . PRO A 1 84 ? -0.318 2.638 2.256 1.00 90.69 84 PRO A N 1
ATOM 630 C CA . PRO A 1 84 ? -0.169 2.609 0.803 1.00 90.69 84 PRO A CA 1
ATOM 631 C C . PRO A 1 84 ? -0.917 3.751 0.103 1.00 90.69 84 PRO A C 1
ATOM 633 O O . PRO A 1 84 ? -0.395 4.326 -0.848 1.00 90.69 84 PRO A O 1
ATOM 636 N N . LEU A 1 85 ? -2.105 4.126 0.596 1.00 90.06 85 LEU A N 1
ATOM 637 C CA . LEU A 1 85 ? -2.869 5.266 0.071 1.00 90.06 85 LEU A CA 1
ATOM 638 C C . LEU A 1 85 ? -2.137 6.583 0.315 1.00 90.06 85 LEU A C 1
ATOM 640 O O . LEU A 1 85 ? -2.084 7.428 -0.573 1.00 90.06 85 LEU A O 1
ATOM 644 N N . ILE A 1 86 ? -1.548 6.747 1.502 1.00 89.31 86 ILE A N 1
ATOM 645 C CA . ILE A 1 86 ? -0.761 7.935 1.851 1.00 89.31 86 ILE A CA 1
ATOM 646 C C . ILE A 1 86 ? 0.464 8.033 0.937 1.00 89.31 86 ILE A C 1
ATOM 648 O O . ILE A 1 86 ? 0.723 9.096 0.380 1.00 89.31 86 ILE A O 1
ATOM 652 N N . ALA A 1 87 ? 1.188 6.929 0.741 1.00 88.31 87 ALA A N 1
ATOM 653 C CA . ALA A 1 87 ? 2.337 6.887 -0.160 1.00 88.31 87 ALA A CA 1
ATOM 654 C C . ALA A 1 87 ? 1.943 7.255 -1.599 1.00 88.31 87 ALA A C 1
ATOM 656 O O . ALA A 1 87 ? 2.619 8.059 -2.236 1.00 88.31 87 ALA A O 1
ATOM 657 N N . PHE A 1 88 ? 0.818 6.727 -2.087 1.00 88.06 88 PHE A N 1
ATOM 658 C CA . PHE A 1 88 ? 0.306 7.052 -3.415 1.00 88.06 88 PHE A CA 1
ATOM 659 C C . PHE A 1 88 ? -0.118 8.523 -3.544 1.00 88.06 88 PHE A C 1
ATOM 661 O O . PHE A 1 88 ? 0.232 9.177 -4.522 1.00 88.06 88 PHE A O 1
ATOM 668 N N . ALA A 1 89 ? -0.822 9.072 -2.551 1.00 87.69 89 ALA A N 1
ATOM 669 C CA . ALA A 1 89 ? -1.237 10.474 -2.547 1.00 87.69 89 ALA A CA 1
ATOM 670 C C . ALA A 1 89 ? -0.035 11.432 -2.530 1.00 87.69 89 ALA A C 1
ATOM 672 O O . ALA A 1 89 ? -0.020 12.413 -3.269 1.00 87.69 89 ALA A O 1
ATOM 673 N N . LEU A 1 90 ? 0.996 11.128 -1.735 1.00 88.25 90 LEU A N 1
ATOM 674 C CA . LEU A 1 90 ? 2.239 11.904 -1.711 1.00 88.25 90 LEU A CA 1
ATOM 675 C C . LEU A 1 90 ? 2.977 11.841 -3.050 1.00 88.25 90 LEU A C 1
ATOM 677 O O . LEU A 1 90 ? 3.485 12.858 -3.513 1.00 88.25 90 LEU A O 1
ATOM 681 N N . PHE A 1 91 ? 3.004 10.672 -3.690 1.00 85.50 91 PHE A N 1
ATOM 682 C CA . PHE A 1 91 ? 3.586 10.518 -5.020 1.00 85.50 91 PHE A CA 1
ATOM 683 C C . PHE A 1 91 ? 2.832 11.344 -6.074 1.00 85.50 91 PHE A C 1
ATOM 685 O O . PHE A 1 91 ? 3.456 12.063 -6.849 1.00 85.50 91 PHE A O 1
ATOM 692 N N . GLN A 1 92 ? 1.498 11.312 -6.059 1.00 84.00 92 GLN A N 1
ATOM 693 C CA . GLN A 1 92 ? 0.662 12.136 -6.941 1.00 84.00 92 GLN A CA 1
ATOM 694 C C . GLN A 1 92 ? 0.883 13.639 -6.723 1.00 84.00 92 GLN A C 1
ATOM 696 O O . GLN A 1 92 ? 1.051 14.375 -7.690 1.00 84.00 92 GLN A O 1
ATOM 701 N N . LEU A 1 93 ? 0.950 14.094 -5.469 1.00 86.62 93 LEU A N 1
ATOM 702 C CA . LEU A 1 93 ? 1.257 15.492 -5.150 1.00 86.62 93 LEU A CA 1
ATOM 703 C C . LEU A 1 93 ? 2.644 15.899 -5.658 1.00 86.62 93 LEU A C 1
ATOM 705 O O . LEU A 1 93 ? 2.796 16.978 -6.222 1.00 86.62 93 LEU A O 1
ATOM 709 N N . ALA A 1 94 ? 3.650 15.037 -5.494 1.00 82.25 94 ALA A N 1
ATOM 710 C CA . ALA A 1 94 ? 4.990 15.304 -6.006 1.00 82.25 94 ALA A CA 1
ATOM 711 C C . ALA A 1 94 ? 4.997 15.447 -7.537 1.00 82.25 94 ALA A C 1
ATOM 713 O O . ALA A 1 94 ? 5.632 16.360 -8.052 1.00 82.25 94 ALA A O 1
ATOM 714 N N . LEU A 1 95 ? 4.253 14.601 -8.257 1.00 81.12 95 LEU A N 1
ATOM 715 C CA . LEU A 1 95 ? 4.111 14.709 -9.712 1.00 81.12 95 LEU A CA 1
ATOM 716 C C . LEU A 1 95 ? 3.432 16.017 -10.137 1.00 81.12 95 LEU A C 1
ATOM 718 O O . LEU A 1 95 ? 3.904 16.665 -11.064 1.00 81.12 95 LEU A O 1
ATOM 722 N N . GLN A 1 96 ? 2.367 16.429 -9.445 1.00 81.94 96 GLN A N 1
ATOM 723 C CA . GLN A 1 96 ? 1.657 17.682 -9.737 1.00 81.94 96 GLN A CA 1
ATOM 724 C C . GLN A 1 96 ? 2.507 18.934 -9.508 1.00 81.94 96 GLN A C 1
ATOM 726 O O . GLN A 1 96 ? 2.265 19.949 -10.142 1.00 81.94 96 GLN A O 1
ATOM 731 N N . MET A 1 97 ? 3.478 18.880 -8.596 1.00 80.62 97 MET A N 1
ATOM 732 C CA . MET A 1 97 ? 4.384 20.002 -8.323 1.00 80.62 97 MET A CA 1
ATOM 733 C C . MET A 1 97 ? 5.527 20.113 -9.344 1.00 80.62 97 MET A C 1
ATOM 735 O O . MET A 1 97 ? 6.214 21.130 -9.373 1.00 80.62 97 MET A O 1
ATOM 739 N N . ILE A 1 98 ? 5.774 19.053 -10.119 1.00 74.25 98 ILE A N 1
ATOM 740 C CA . ILE A 1 98 ? 6.855 18.975 -11.114 1.00 74.25 98 ILE A CA 1
ATOM 741 C C . ILE A 1 98 ? 6.325 19.216 -12.541 1.00 74.25 98 ILE A C 1
ATOM 743 O O . ILE A 1 98 ? 7.101 19.633 -13.401 1.00 74.25 98 ILE A O 1
ATOM 747 N N . ALA A 1 99 ? 5.038 18.948 -12.789 1.00 56.41 99 ALA A N 1
ATOM 748 C CA . ALA A 1 99 ? 4.344 19.188 -14.059 1.00 56.41 99 ALA A CA 1
ATOM 749 C C . ALA A 1 99 ? 3.874 20.644 -14.202 1.00 56.41 99 ALA A C 1
ATOM 751 O O . ALA A 1 99 ? 3.922 21.150 -15.347 1.00 56.41 99 ALA A O 1
#